Protein AF-A0A1J7HA92-F1 (afdb_monomer_lite)

pLDDT: mean 81.63, std 13.75, range [39.47, 94.06]

Radius of gyration: 14.48 Å; chains: 1; bounding box: 35×34×38 Å

Secondary structure (DSSP, 8-state):
----S-----SSTTSPEEEEEEE--S-TTPPPEEEEEEES-----SGGG-HHHHHTT--S-------

Structure (mmCIF, N/CA/C/O backbone):
data_AF-A0A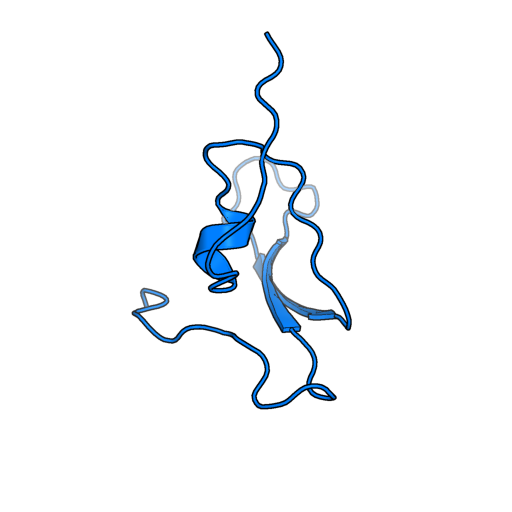1J7HA92-F1
#
_entry.id   AF-A0A1J7HA92-F1
#
loop_
_atom_site.group_PDB
_atom_site.id
_atom_site.type_symbol
_atom_site.label_atom_id
_atom_site.label_alt_id
_atom_site.label_comp_id
_atom_site.label_asym_id
_atom_site.label_entity_id
_atom_site.label_seq_id
_atom_site.pdbx_PDB_ins_code
_atom_site.Cartn_x
_atom_site.Cartn_y
_atom_site.Cartn_z
_atom_site.occupancy
_atom_site.B_iso_or_equiv
_atom_site.auth_seq_id
_atom_site.auth_comp_id
_atom_site.auth_asym_id
_atom_site.auth_atom_id
_atom_site.pdbx_PDB_model_num
ATOM 1 N N . MET A 1 1 ? 10.396 1.595 17.685 1.00 39.47 1 MET A N 1
ATOM 2 C CA . MET A 1 1 ? 9.153 0.916 17.263 1.00 39.47 1 MET A CA 1
ATOM 3 C C . MET A 1 1 ? 9.245 0.681 15.766 1.00 39.47 1 MET A C 1
ATOM 5 O O . MET A 1 1 ? 9.068 1.618 14.993 1.00 39.47 1 MET A O 1
ATOM 9 N N . SER A 1 2 ? 9.667 -0.527 15.387 1.00 45.16 2 SER A N 1
ATOM 10 C CA . SER A 1 2 ? 9.465 -1.044 14.032 1.00 45.16 2 SER A CA 1
ATOM 11 C C . SER A 1 2 ? 7.956 -1.099 13.796 1.00 45.16 2 SER A C 1
ATOM 13 O O . SER A 1 2 ? 7.232 -1.451 14.730 1.00 45.16 2 SER A O 1
ATOM 15 N N . PHE A 1 3 ? 7.476 -0.726 12.611 1.00 52.53 3 PHE A N 1
ATOM 16 C CA . PHE A 1 3 ? 6.112 -1.055 12.194 1.00 52.53 3 PHE A CA 1
ATOM 17 C C . PHE A 1 3 ? 6.088 -2.569 11.938 1.00 52.53 3 PHE A C 1
ATOM 19 O O . PHE A 1 3 ? 6.195 -3.017 10.803 1.00 52.53 3 PHE A O 1
ATOM 26 N N . GLY A 1 4 ? 6.132 -3.351 13.017 1.00 43.59 4 GLY A N 1
ATOM 27 C CA . GLY A 1 4 ? 6.143 -4.803 12.969 1.00 43.59 4 GLY A CA 1
ATOM 28 C C . GLY A 1 4 ? 4.779 -5.296 12.518 1.00 43.59 4 GLY A C 1
ATOM 29 O O . GLY A 1 4 ? 3.787 -5.001 13.176 1.00 43.59 4 GLY A O 1
ATOM 30 N N . ASP A 1 5 ? 4.772 -5.994 11.386 1.00 52.44 5 ASP A N 1
ATOM 31 C CA . ASP A 1 5 ? 3.867 -7.074 10.966 1.00 52.44 5 ASP A CA 1
ATOM 32 C C . ASP A 1 5 ? 2.341 -6.848 10.973 1.00 52.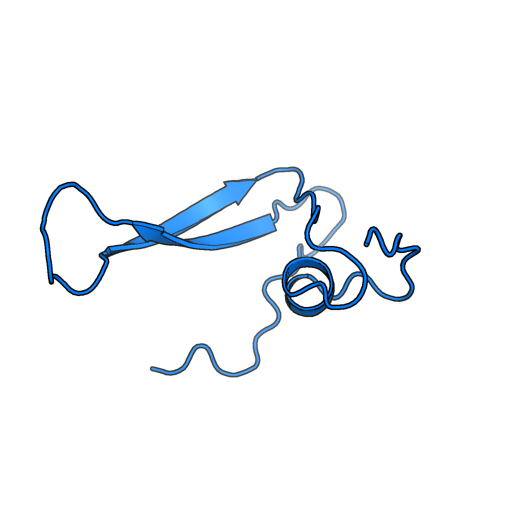44 5 ASP A C 1
ATOM 34 O O . ASP A 1 5 ? 1.595 -7.732 10.551 1.00 52.44 5 ASP A O 1
ATOM 38 N N . VAL A 1 6 ? 1.837 -5.674 11.360 1.00 53.66 6 VAL A N 1
ATOM 39 C CA . VAL A 1 6 ? 0.423 -5.321 11.188 1.00 53.66 6 VAL A CA 1
ATOM 40 C C . VAL A 1 6 ? 0.223 -4.825 9.758 1.00 53.66 6 VAL A C 1
ATOM 42 O O . VAL A 1 6 ? 0.626 -3.716 9.406 1.00 53.66 6 VAL A O 1
ATOM 45 N N . LYS A 1 7 ? -0.401 -5.652 8.911 1.00 60.03 7 LYS A N 1
ATOM 46 C CA . LYS A 1 7 ? -0.873 -5.220 7.590 1.00 60.03 7 LYS A CA 1
ATOM 47 C C . LYS A 1 7 ? -1.935 -4.132 7.785 1.00 60.03 7 LYS A C 1
ATOM 49 O O . LYS A 1 7 ? -2.998 -4.395 8.341 1.00 60.03 7 LYS A O 1
ATOM 54 N N . HIS A 1 8 ? -1.651 -2.911 7.335 1.00 69.25 8 HIS A N 1
ATOM 55 C CA . HIS A 1 8 ? -2.588 -1.783 7.374 1.00 69.25 8 HIS A CA 1
ATOM 56 C C . HIS A 1 8 ? -3.511 -1.818 6.150 1.00 69.25 8 HIS A C 1
ATOM 58 O O . HIS A 1 8 ? -3.476 -0.942 5.287 1.00 69.25 8 HIS A O 1
ATOM 64 N N . ILE A 1 9 ? -4.307 -2.884 6.079 1.00 80.88 9 ILE A N 1
ATOM 65 C CA . ILE A 1 9 ? -5.345 -3.087 5.069 1.00 80.88 9 ILE A CA 1
ATOM 66 C C . ILE A 1 9 ? -6.708 -2.632 5.611 1.00 80.88 9 ILE A C 1
ATOM 68 O O . ILE A 1 9 ? -6.947 -2.742 6.821 1.00 80.88 9 ILE A O 1
ATOM 72 N N . PRO A 1 10 ? -7.602 -2.121 4.747 1.00 86.88 10 PRO A N 1
ATOM 73 C CA . PRO A 1 10 ? -8.981 -1.836 5.115 1.00 86.88 10 PRO A CA 1
ATOM 74 C C . PRO A 1 10 ? -9.648 -3.040 5.781 1.00 86.88 10 PRO A C 1
ATOM 76 O O . PRO A 1 10 ? -9.421 -4.187 5.395 1.00 86.88 10 PRO A O 1
ATOM 79 N N . LYS A 1 11 ? -10.483 -2.780 6.790 1.00 86.69 11 LYS A N 1
ATOM 80 C CA . LYS A 1 11 ? -11.224 -3.837 7.502 1.00 86.69 11 LYS A CA 1
ATOM 81 C C . LYS A 1 11 ? -12.316 -4.455 6.631 1.00 86.69 11 LYS A C 1
ATOM 83 O O . LYS A 1 11 ? -12.629 -5.633 6.771 1.00 86.69 11 LYS A O 1
ATOM 88 N N . ASP A 1 12 ? -12.892 -3.638 5.761 1.00 89.12 12 ASP A N 1
ATOM 89 C CA . ASP A 1 12 ? -13.949 -3.970 4.819 1.00 89.12 12 ASP A CA 1
ATOM 90 C C . ASP A 1 12 ? -13.834 -3.068 3.578 1.00 89.12 12 ASP A C 1
ATOM 92 O O . ASP A 1 12 ? -12.907 -2.266 3.465 1.00 89.12 12 ASP A O 1
ATOM 96 N N . LYS A 1 13 ? -14.762 -3.227 2.629 1.00 86.12 13 LYS A N 1
ATOM 97 C CA . LYS A 1 13 ? -14.750 -2.514 1.341 1.00 86.12 13 LYS A CA 1
ATOM 98 C C . LYS A 1 13 ? -15.005 -1.008 1.450 1.00 86.12 13 LYS A C 1
ATOM 100 O O . LYS A 1 13 ? -14.686 -0.297 0.507 1.00 86.12 13 LYS A O 1
ATOM 105 N N . GLU A 1 14 ? -15.584 -0.553 2.557 1.00 90.19 14 GLU A N 1
ATOM 106 C CA . GLU A 1 14 ? -15.959 0.851 2.774 1.00 90.19 14 GLU A CA 1
ATOM 107 C C . GLU A 1 14 ? -14.953 1.575 3.682 1.00 90.19 14 GLU A C 1
ATOM 109 O O . GLU A 1 14 ? -14.974 2.797 3.810 1.00 90.19 14 GLU A O 1
ATOM 114 N N . SER A 1 15 ? -14.071 0.824 4.342 1.00 92.62 15 SER A N 1
ATOM 115 C CA . SER A 1 15 ? -13.016 1.361 5.191 1.00 92.62 15 SER A CA 1
ATOM 116 C C . SER A 1 15 ? -11.876 1.957 4.352 1.00 92.62 15 SER A C 1
ATOM 118 O O . SER A 1 15 ? -11.483 1.364 3.347 1.00 92.62 15 SER A O 1
ATOM 120 N N . PRO A 1 16 ? -11.266 3.077 4.780 1.00 93.19 16 PRO A N 1
ATOM 121 C CA . PRO A 1 16 ? -10.158 3.676 4.048 1.00 93.19 16 PRO A CA 1
ATOM 122 C C . PRO A 1 16 ? -8.869 2.861 4.195 1.00 93.19 16 PRO A C 1
ATOM 124 O O . PRO A 1 16 ? -8.644 2.155 5.185 1.00 93.19 16 PRO A O 1
ATOM 127 N N . TYR A 1 17 ? -7.957 3.048 3.244 1.00 90.94 17 TYR A N 1
ATOM 128 C CA . TYR A 1 17 ? -6.549 2.713 3.426 1.00 90.94 17 TYR A CA 1
ATOM 129 C C . TYR A 1 17 ? -5.883 3.777 4.302 1.00 90.94 17 TYR A C 1
ATOM 131 O O . TYR A 1 17 ? -6.026 4.975 4.058 1.00 90.94 17 TYR A O 1
ATOM 139 N N . VAL A 1 18 ? -5.097 3.346 5.291 1.00 91.81 18 VAL A N 1
ATOM 140 C CA . VAL A 1 18 ? -4.300 4.253 6.131 1.00 91.81 18 VAL A CA 1
ATOM 141 C C . VAL A 1 18 ? -2.854 4.241 5.644 1.00 91.81 18 VAL A C 1
ATOM 143 O O . VAL A 1 18 ? -2.095 3.308 5.908 1.00 91.81 18 VAL A O 1
ATOM 146 N N . LEU A 1 19 ? -2.454 5.290 4.926 1.00 89.38 19 LEU A N 1
ATOM 147 C CA . LEU A 1 19 ? -1.088 5.457 4.445 1.00 89.38 19 LEU A CA 1
ATOM 148 C C . LEU A 1 19 ? -0.201 6.036 5.545 1.00 89.38 19 LEU A C 1
ATOM 150 O O . LEU A 1 19 ? -0.496 7.091 6.104 1.00 89.38 19 LEU A O 1
ATOM 154 N N . HIS A 1 20 ? 0.941 5.398 5.783 1.00 88.75 20 HIS A N 1
ATOM 155 C CA . HIS A 1 20 ? 1.993 5.903 6.660 1.00 88.75 20 HIS A CA 1
ATOM 156 C C . HIS A 1 20 ? 3.142 6.452 5.815 1.00 88.75 20 HIS A C 1
ATOM 158 O O . HIS A 1 20 ? 3.711 5.727 4.998 1.00 88.75 20 HIS A O 1
ATOM 164 N N . TYR A 1 21 ? 3.510 7.718 6.009 1.00 87.00 21 TYR A N 1
ATOM 165 C CA . TYR A 1 21 ? 4.578 8.349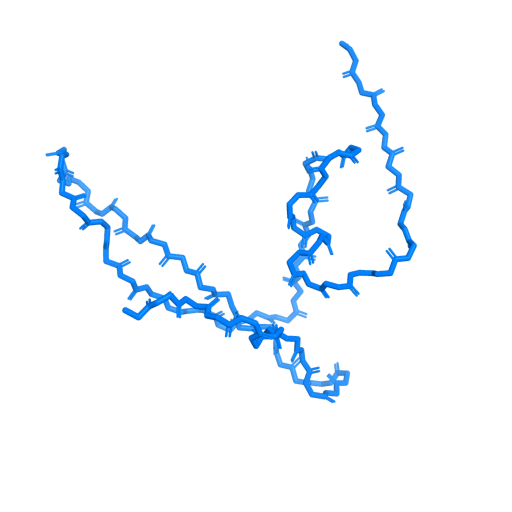 5.230 1.00 87.00 21 TYR A CA 1
ATOM 166 C C . TYR A 1 21 ? 5.445 9.281 6.076 1.00 87.00 21 TYR A C 1
ATOM 168 O O . TYR A 1 21 ? 5.040 9.765 7.134 1.00 87.00 21 TYR A O 1
ATOM 176 N N . SER A 1 22 ? 6.663 9.524 5.596 1.00 89.88 22 SER A N 1
ATOM 177 C CA . SER A 1 22 ? 7.567 10.523 6.161 1.00 89.88 22 SER A CA 1
ATOM 178 C C . SER A 1 22 ? 7.442 11.822 5.380 1.00 89.88 22 SER A C 1
ATOM 180 O O . SER A 1 22 ? 7.756 11.890 4.192 1.00 89.88 22 SER A O 1
ATOM 182 N N . ARG A 1 23 ? 6.970 12.865 6.052 1.00 86.44 23 ARG A N 1
ATOM 183 C CA . ARG A 1 23 ? 6.826 14.208 5.503 1.00 86.44 23 ARG A CA 1
ATOM 184 C C . ARG A 1 23 ? 8.122 14.988 5.717 1.00 86.44 23 ARG A C 1
ATOM 186 O O . ARG A 1 23 ? 8.593 15.138 6.844 1.00 86.44 23 ARG A O 1
ATOM 193 N N . HIS A 1 24 ? 8.685 15.509 4.630 1.00 85.50 24 HIS A N 1
ATOM 194 C CA . HIS A 1 24 ? 9.906 16.316 4.646 1.00 85.50 24 HIS A CA 1
ATOM 195 C C . HIS A 1 24 ? 9.595 17.745 4.183 1.00 85.50 24 HIS A C 1
ATOM 197 O O . HIS A 1 24 ? 9.647 18.050 2.995 1.00 85.50 24 HIS A O 1
ATOM 203 N N . TYR A 1 25 ? 9.267 18.640 5.118 1.00 73.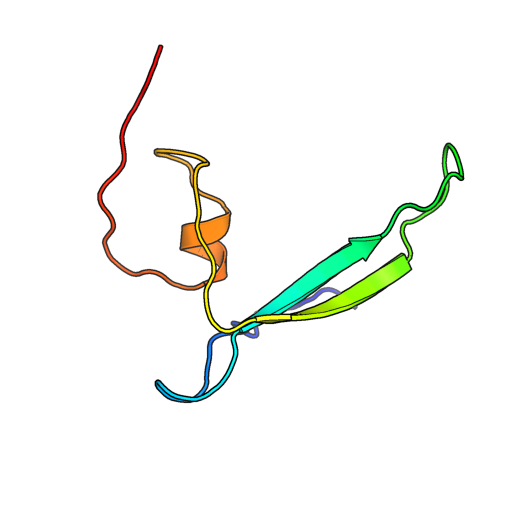88 25 TYR A N 1
ATOM 204 C CA . TYR A 1 25 ? 9.125 20.069 4.822 1.00 73.88 25 TYR A CA 1
ATOM 205 C C . TYR A 1 25 ? 10.481 20.772 4.930 1.00 73.88 25 TYR A C 1
ATOM 207 O O . TYR A 1 25 ? 10.936 21.062 6.034 1.00 73.88 25 TYR A O 1
ATOM 215 N N . GLY A 1 26 ? 11.126 21.039 3.790 1.00 66.62 26 GLY A N 1
ATOM 216 C CA . GLY A 1 26 ? 12.166 22.071 3.617 1.00 66.62 26 GLY A CA 1
ATOM 217 C C . GLY A 1 26 ? 13.458 21.965 4.445 1.00 66.62 26 GLY A C 1
ATOM 218 O O . GLY A 1 26 ? 14.346 22.791 4.265 1.00 66.62 26 GLY A O 1
ATOM 219 N N . LYS A 1 27 ? 13.599 20.982 5.339 1.00 59.16 27 LYS A N 1
ATOM 220 C CA . LYS A 1 27 ? 14.800 20.778 6.158 1.00 59.16 27 LYS A CA 1
ATOM 221 C C . LYS A 1 27 ? 15.701 19.737 5.504 1.00 59.16 27 LYS A C 1
ATOM 223 O O . LYS A 1 27 ? 15.438 18.537 5.580 1.00 59.16 27 LYS A O 1
ATOM 228 N N . THR A 1 28 ? 16.775 20.198 4.876 1.00 61.03 28 THR A N 1
ATOM 229 C CA . THR A 1 28 ? 17.882 19.355 4.416 1.00 61.03 28 THR A CA 1
ATOM 230 C C . THR A 1 28 ? 18.489 18.614 5.613 1.00 61.03 28 THR A C 1
ATOM 232 O O . THR A 1 28 ? 18.972 19.236 6.553 1.00 61.03 28 THR A O 1
ATOM 235 N N . GLY A 1 29 ? 18.439 17.277 5.599 1.00 64.31 29 GLY A N 1
ATOM 236 C CA . GLY A 1 29 ? 19.132 16.421 6.574 1.00 64.31 29 GLY A CA 1
ATOM 237 C C . GLY A 1 29 ? 18.368 16.052 7.856 1.00 64.31 29 GLY A C 1
ATOM 238 O O . GLY A 1 29 ? 18.947 15.407 8.725 1.00 64.31 29 GLY A O 1
ATOM 239 N N . GLY A 1 30 ? 17.090 16.421 7.997 1.00 69.44 30 GLY A N 1
ATOM 240 C CA . GLY A 1 30 ? 16.270 16.044 9.158 1.00 69.44 30 GLY A CA 1
ATOM 241 C C . GLY A 1 30 ? 15.543 14.702 8.997 1.00 69.44 30 GLY A C 1
ATOM 242 O O . GLY A 1 30 ? 15.071 14.375 7.907 1.00 69.44 30 GLY A O 1
ATOM 243 N N . VAL A 1 31 ? 15.396 13.951 10.099 1.00 78.00 31 VAL A N 1
ATOM 244 C CA . VAL A 1 31 ? 14.470 12.803 10.179 1.00 78.00 31 VAL A CA 1
ATOM 245 C C . VAL A 1 31 ? 13.064 13.301 9.825 1.00 78.00 31 VAL A C 1
ATOM 247 O O . VAL A 1 31 ? 12.589 14.264 10.424 1.00 78.00 31 VAL A O 1
ATOM 250 N N . GLY A 1 32 ? 12.427 12.684 8.826 1.00 83.81 32 GLY A N 1
ATOM 251 C CA . GLY A 1 32 ? 11.094 13.084 8.367 1.00 83.81 32 GLY A CA 1
ATOM 252 C C . GLY A 1 32 ? 10.040 12.931 9.461 1.00 83.81 32 GLY A C 1
ATOM 253 O O . GLY A 1 32 ? 10.112 12.012 10.282 1.00 83.81 32 GLY A O 1
ATOM 254 N N . GLU A 1 33 ? 9.049 13.819 9.465 1.00 88.25 33 GLU A N 1
ATOM 255 C CA . GLU A 1 33 ? 7.919 13.721 10.385 1.00 88.25 33 GLU A CA 1
ATOM 256 C C . GLU A 1 33 ? 7.053 12.524 9.986 1.00 88.25 33 GLU A C 1
ATOM 258 O O . GLU A 1 33 ? 6.694 12.371 8.818 1.00 88.25 33 GLU A O 1
ATOM 263 N N . LYS A 1 34 ? 6.741 11.647 10.942 1.00 89.44 34 LYS A N 1
ATOM 264 C CA . LYS A 1 34 ? 5.844 10.517 10.691 1.00 89.44 34 LYS A CA 1
ATOM 265 C C . LYS A 1 34 ? 4.411 11.029 10.627 1.00 89.44 34 LYS A C 1
ATOM 267 O O . LYS A 1 34 ? 3.900 11.533 11.622 1.00 89.44 34 LYS A O 1
ATOM 272 N N . CYS A 1 35 ? 3.765 10.846 9.485 1.00 91.12 35 CYS A N 1
ATOM 273 C CA . CYS A 1 35 ? 2.386 11.252 9.255 1.00 91.12 35 CYS A CA 1
ATOM 274 C C . CYS A 1 35 ? 1.531 10.066 8.798 1.00 91.12 35 CYS A C 1
ATOM 276 O O . CYS A 1 35 ? 2.046 9.068 8.281 1.00 91.12 35 CYS A O 1
ATOM 278 N N . THR A 1 36 ? 0.217 10.213 8.959 1.00 92.25 36 THR A N 1
ATOM 279 C CA . THR A 1 36 ? -0.801 9.317 8.401 1.00 92.25 36 THR A CA 1
ATOM 280 C C . THR A 1 36 ? -1.754 10.074 7.483 1.00 92.25 36 THR A C 1
ATOM 282 O O . THR A 1 36 ? -1.941 11.283 7.640 1.00 92.25 36 THR A O 1
ATOM 285 N N . LEU A 1 37 ? -2.336 9.373 6.513 1.00 92.56 37 LEU A N 1
ATOM 286 C CA . LEU A 1 37 ? -3.386 9.886 5.634 1.00 92.56 37 LEU A CA 1
ATOM 287 C C . LEU A 1 37 ? -4.380 8.764 5.326 1.00 92.56 37 LEU A C 1
ATOM 289 O O . LEU A 1 37 ? -3.961 7.672 4.950 1.00 92.56 37 LEU A O 1
ATOM 293 N N . GLU A 1 38 ? -5.671 9.044 5.473 1.00 94.06 38 GLU A N 1
ATOM 294 C CA . GLU A 1 38 ? -6.743 8.151 5.031 1.00 94.06 38 GLU A CA 1
ATOM 295 C C . GLU A 1 38 ? -7.066 8.424 3.563 1.00 94.06 38 GLU A C 1
ATOM 297 O O . GLU A 1 38 ? -7.167 9.585 3.155 1.00 94.06 38 GLU A O 1
ATOM 302 N N . VAL A 1 39 ? -7.183 7.361 2.770 1.00 92.81 39 VAL A N 1
ATOM 303 C CA . VAL A 1 39 ? -7.502 7.437 1.341 1.00 92.81 39 VAL A CA 1
ATOM 304 C C . VAL A 1 39 ? -8.468 6.329 0.941 1.00 92.81 39 VAL A C 1
ATOM 306 O O . VAL A 1 39 ? -8.402 5.219 1.467 1.00 92.81 39 VAL A O 1
ATOM 309 N N . ASP A 1 40 ? -9.311 6.610 -0.047 1.00 92.25 40 ASP A N 1
ATOM 310 C CA . ASP A 1 40 ? -10.256 5.624 -0.585 1.00 92.25 40 ASP A CA 1
ATOM 311 C C . ASP A 1 40 ? -9.571 4.614 -1.517 1.00 92.25 40 ASP A C 1
ATOM 313 O O . ASP A 1 40 ? -10.000 3.472 -1.649 1.00 92.25 40 ASP A O 1
ATOM 317 N N . ALA A 1 41 ? -8.479 5.025 -2.171 1.00 90.19 41 ALA A N 1
ATOM 318 C CA . ALA A 1 41 ? -7.760 4.198 -3.130 1.00 90.19 41 ALA A CA 1
ATOM 319 C C . ALA A 1 41 ? -6.246 4.428 -3.080 1.00 90.19 41 ALA A C 1
ATOM 321 O O . ALA A 1 41 ? -5.765 5.541 -2.854 1.00 90.19 41 ALA A O 1
ATOM 322 N N . VAL A 1 42 ? -5.494 3.363 -3.367 1.00 90.38 42 VAL A N 1
ATOM 323 C CA . VAL A 1 42 ? -4.037 3.380 -3.540 1.00 90.38 42 VAL A CA 1
ATOM 324 C C . VAL A 1 42 ? -3.708 2.823 -4.922 1.00 90.38 42 VAL A C 1
ATOM 326 O O . VAL A 1 42 ? -4.169 1.744 -5.282 1.00 90.38 42 VAL A O 1
ATOM 329 N N . ILE A 1 43 ? -2.895 3.545 -5.694 1.00 90.94 43 ILE A N 1
ATOM 330 C CA . ILE A 1 43 ? -2.487 3.144 -7.046 1.00 90.94 43 ILE A CA 1
ATOM 331 C C . ILE A 1 43 ? -0.969 2.933 -7.056 1.00 90.94 43 ILE A C 1
ATOM 333 O O . ILE A 1 43 ? -0.204 3.878 -6.865 1.00 90.94 43 ILE A O 1
ATOM 337 N N . GLY A 1 44 ? -0.532 1.689 -7.269 1.00 89.56 44 GLY A N 1
ATOM 338 C CA . GLY A 1 44 ? 0.880 1.332 -7.423 1.00 89.56 44 GLY A CA 1
ATOM 339 C C . GLY A 1 44 ? 1.306 1.360 -8.889 1.00 89.56 44 GLY A C 1
ATOM 340 O O . GLY A 1 44 ? 0.877 0.516 -9.667 1.00 89.56 44 GLY A O 1
ATOM 341 N N . VAL A 1 45 ? 2.157 2.316 -9.268 1.00 90.62 45 VAL A N 1
ATOM 342 C CA . VAL A 1 45 ? 2.730 2.442 -10.628 1.00 90.62 45 VAL A CA 1
ATOM 343 C C . VAL A 1 45 ? 4.232 2.125 -10.654 1.00 90.62 45 VAL A C 1
ATOM 345 O O . VAL A 1 45 ? 4.993 2.697 -11.427 1.00 90.62 45 VAL A O 1
ATOM 348 N N . ASP A 1 46 ? 4.672 1.226 -9.774 1.00 88.81 46 ASP A N 1
ATOM 349 C CA . ASP A 1 46 ? 6.077 0.871 -9.526 1.00 88.81 46 ASP A CA 1
ATOM 350 C C . ASP A 1 46 ? 6.502 -0.492 -10.121 1.00 88.81 46 ASP A C 1
ATOM 352 O O . ASP A 1 46 ? 7.602 -0.981 -9.855 1.00 88.81 46 ASP A O 1
ATOM 356 N N . GLY A 1 47 ? 5.664 -1.075 -10.986 1.00 89.06 47 GLY A N 1
ATOM 357 C CA . GLY A 1 47 ? 6.012 -2.197 -11.866 1.00 89.06 47 GLY A CA 1
ATOM 358 C C . GLY A 1 47 ? 6.188 -3.551 -11.167 1.00 89.06 47 GLY A C 1
ATOM 359 O O . GLY A 1 47 ? 5.672 -3.788 -10.078 1.00 89.06 47 GLY A O 1
ATOM 360 N N . ALA A 1 48 ? 6.933 -4.459 -11.809 1.00 89.50 48 ALA A N 1
ATOM 361 C CA . ALA A 1 48 ? 7.077 -5.869 -11.408 1.00 89.50 48 ALA A CA 1
ATOM 362 C C . ALA A 1 48 ? 7.559 -6.101 -9.966 1.00 89.50 48 ALA A C 1
ATOM 364 O O . ALA 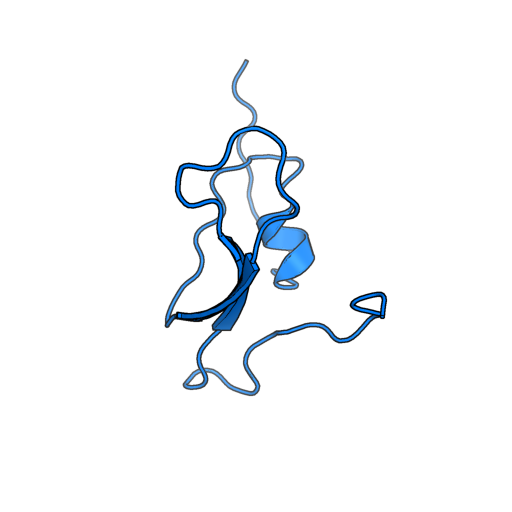A 1 48 ? 7.285 -7.134 -9.361 1.00 89.50 48 ALA A O 1
ATOM 365 N N . ASN A 1 49 ? 8.303 -5.146 -9.406 1.00 89.69 49 ASN A N 1
ATOM 366 C CA . ASN A 1 49 ? 8.839 -5.225 -8.050 1.00 89.69 49 ASN A CA 1
ATOM 367 C C . ASN A 1 49 ? 8.059 -4.351 -7.065 1.00 89.69 49 ASN A C 1
ATOM 369 O O . ASN A 1 49 ? 8.639 -3.887 -6.078 1.00 89.69 49 ASN A O 1
ATOM 373 N N . SER A 1 50 ? 6.763 -4.148 -7.323 1.00 90.94 50 SER A N 1
ATOM 374 C CA . SER A 1 50 ? 5.927 -3.205 -6.591 1.00 90.94 50 SER A CA 1
ATOM 375 C C . SER A 1 50 ? 6.053 -3.367 -5.077 1.00 90.94 50 SER A C 1
ATOM 377 O O . SER A 1 50 ? 5.799 -4.430 -4.499 1.00 90.94 50 SER A O 1
ATOM 379 N N . ARG A 1 51 ? 6.470 -2.287 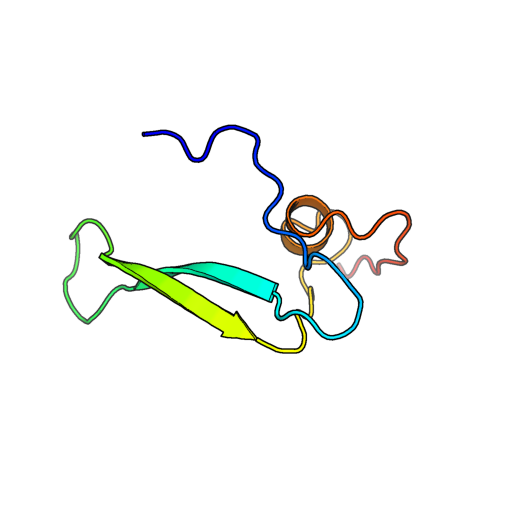-4.415 1.00 89.88 51 ARG A N 1
ATOM 380 C CA . ARG A 1 51 ? 6.453 -2.165 -2.953 1.00 89.88 51 ARG A CA 1
ATOM 381 C C . ARG A 1 51 ? 5.048 -1.838 -2.476 1.00 89.88 51 ARG A C 1
ATOM 383 O O . ARG A 1 51 ? 4.680 -2.267 -1.387 1.00 89.88 51 ARG A O 1
ATOM 390 N N . VAL A 1 52 ? 4.281 -1.113 -3.290 1.00 90.56 52 VAL A N 1
ATOM 391 C CA . VAL A 1 52 ? 2.887 -0.769 -2.999 1.00 90.56 52 VAL A CA 1
ATOM 392 C C . VAL A 1 52 ? 2.032 -2.030 -2.934 1.00 90.56 52 VAL A C 1
ATOM 394 O O . VAL A 1 52 ? 1.419 -2.270 -1.898 1.00 90.56 52 VAL A O 1
ATOM 397 N N . ALA A 1 53 ? 2.061 -2.879 -3.968 1.00 90.62 53 ALA A N 1
ATOM 398 C CA . ALA A 1 53 ? 1.265 -4.108 -4.029 1.00 90.62 53 ALA A CA 1
ATOM 399 C C . ALA A 1 53 ? 1.555 -5.044 -2.846 1.00 90.62 53 ALA A C 1
ATOM 401 O O . ALA A 1 53 ? 0.638 -5.589 -2.235 1.00 90.62 53 ALA A O 1
ATOM 402 N N . LYS A 1 54 ? 2.835 -5.163 -2.466 1.00 88.12 54 LYS A N 1
ATOM 403 C CA . LYS A 1 54 ? 3.263 -5.933 -1.287 1.00 88.12 54 LYS A CA 1
ATOM 404 C C . LYS A 1 54 ? 2.749 -5.329 0.020 1.00 88.12 54 LYS A C 1
ATOM 406 O O . LYS A 1 54 ? 2.339 -6.068 0.907 1.00 88.12 54 LYS A O 1
ATOM 411 N N . ALA A 1 55 ? 2.787 -4.003 0.154 1.00 86.81 55 ALA A N 1
ATOM 412 C CA . ALA A 1 55 ? 2.384 -3.314 1.377 1.00 86.81 55 ALA A CA 1
ATOM 413 C C . ALA A 1 55 ? 0.870 -3.374 1.629 1.00 86.81 55 ALA A C 1
ATOM 415 O O . ALA A 1 55 ? 0.458 -3.439 2.786 1.00 86.81 55 ALA A O 1
ATOM 416 N N . ILE A 1 56 ? 0.058 -3.369 0.567 1.00 87.88 56 ILE A N 1
ATOM 417 C CA . ILE A 1 56 ? -1.410 -3.424 0.665 1.00 87.88 56 ILE A CA 1
ATOM 418 C C . ILE A 1 56 ? -1.984 -4.835 0.511 1.00 87.88 56 ILE A C 1
ATOM 420 O O . ILE A 1 56 ? -3.200 -4.983 0.481 1.00 87.88 56 ILE A O 1
ATOM 424 N N . ASP A 1 57 ? -1.124 -5.852 0.407 1.00 87.88 57 ASP A N 1
ATOM 425 C CA . ASP A 1 57 ? -1.522 -7.250 0.218 1.00 87.88 57 ASP A CA 1
ATOM 426 C C . ASP A 1 57 ? -2.451 -7.454 -0.989 1.00 87.88 57 ASP A C 1
ATOM 428 O O . ASP A 1 57 ? -3.502 -8.078 -0.885 1.00 87.88 57 ASP A O 1
ATOM 432 N N . ALA A 1 58 ? -2.064 -6.906 -2.146 1.00 87.56 58 ALA A N 1
ATOM 433 C CA . ALA A 1 58 ? -2.908 -6.853 -3.345 1.00 87.56 58 ALA A CA 1
ATOM 434 C C . ALA A 1 58 ? -3.288 -8.231 -3.935 1.00 87.56 58 ALA A C 1
ATOM 436 O O . ALA A 1 58 ? -4.104 -8.290 -4.851 1.00 87.56 58 ALA A O 1
ATOM 437 N N . GLY A 1 59 ? -2.712 -9.326 -3.429 1.00 87.81 59 GLY A N 1
ATOM 438 C CA . GLY A 1 59 ? -2.854 -10.660 -4.005 1.00 87.81 59 GLY A CA 1
ATOM 439 C C . GLY A 1 59 ? -2.094 -10.787 -5.324 1.00 87.81 59 GLY A C 1
ATOM 440 O O . GLY A 1 59 ? -1.017 -10.208 -5.481 1.00 87.81 59 GLY A O 1
ATOM 441 N N . ASP A 1 60 ? -2.656 -11.550 -6.258 1.00 89.62 60 ASP A N 1
ATOM 442 C CA . ASP A 1 60 ? -2.131 -11.655 -7.617 1.00 89.62 60 ASP A CA 1
ATOM 443 C C . ASP A 1 60 ? -2.437 -10.366 -8.391 1.00 89.62 60 ASP A C 1
ATOM 445 O O . ASP A 1 60 ? -3.574 -9.889 -8.408 1.00 89.62 60 ASP A O 1
ATOM 449 N N . TYR A 1 61 ? -1.419 -9.791 -9.033 1.00 87.06 61 TYR A N 1
ATOM 450 C CA . TYR A 1 61 ? -1.556 -8.567 -9.816 1.00 87.06 61 TYR A CA 1
ATOM 451 C C . TYR A 1 61 ? -0.759 -8.644 -11.114 1.00 87.06 61 TYR A C 1
ATOM 453 O O . TYR A 1 61 ? 0.358 -9.162 -11.163 1.00 87.06 61 TYR A O 1
ATOM 461 N N . GLU A 1 62 ? -1.339 -8.068 -12.160 1.00 88.44 62 GLU A N 1
ATOM 462 C CA . GLU A 1 62 ? -0.674 -7.890 -13.443 1.00 88.44 62 GLU A CA 1
ATOM 463 C C . GLU A 1 62 ? 0.330 -6.739 -13.357 1.00 88.44 62 GLU A C 1
ATOM 465 O O . GLU A 1 62 ? 0.081 -5.708 -12.724 1.00 88.44 62 GLU A O 1
ATOM 470 N N . TYR A 1 63 ? 1.471 -6.893 -14.022 1.00 86.62 63 TYR A N 1
ATOM 471 C CA . TYR A 1 63 ? 2.503 -5.867 -14.067 1.00 86.62 63 TYR A CA 1
ATOM 472 C C . TYR A 1 63 ? 3.125 -5.772 -15.456 1.00 86.62 63 TYR A C 1
ATOM 474 O O . TYR A 1 63 ? 3.241 -6.753 -16.187 1.00 86.62 63 TYR A O 1
ATOM 482 N N . ALA A 1 64 ? 3.576 -4.569 -15.803 1.00 82.50 64 ALA A N 1
ATOM 483 C CA . ALA A 1 64 ? 4.378 -4.332 -16.994 1.00 82.50 64 ALA A CA 1
ATOM 484 C C . ALA A 1 64 ? 5.853 -4.156 -16.612 1.00 82.50 64 ALA A C 1
ATOM 486 O O . ALA A 1 64 ? 6.179 -3.563 -15.578 1.00 82.50 64 ALA A O 1
ATOM 487 N N . ILE A 1 65 ? 6.745 -4.650 -17.470 1.00 77.69 65 ILE A N 1
ATOM 488 C CA . ILE A 1 65 ? 8.175 -4.338 -17.438 1.00 77.69 65 ILE A CA 1
ATOM 489 C C . ILE A 1 65 ? 8.444 -3.422 -18.629 1.00 77.69 65 ILE A C 1
ATOM 491 O O . ILE A 1 65 ? 8.217 -3.815 -19.771 1.00 77.69 65 ILE A O 1
ATOM 495 N N . ALA A 1 66 ? 8.905 -2.204 -18.357 1.00 72.62 66 ALA A N 1
ATOM 496 C CA . ALA A 1 66 ? 9.409 -1.288 -19.373 1.00 72.62 66 ALA A CA 1
ATOM 497 C C . ALA A 1 66 ? 10.931 -1.176 -19.215 1.00 72.62 66 ALA A C 1
ATOM 499 O O . ALA A 1 66 ? 11.415 -1.043 -18.088 1.00 72.62 66 ALA A O 1
ATOM 500 N N . PHE A 1 67 ? 11.652 -1.274 -20.334 1.00 67.12 67 PHE A N 1
ATOM 501 C CA . PHE A 1 67 ? 13.100 -1.077 -20.430 1.00 67.12 67 PHE A CA 1
ATOM 502 C C . PHE A 1 67 ? 13.407 0.318 -20.971 1.00 67.12 67 PHE A C 1
ATOM 504 O O . PHE A 1 67 ? 12.660 0.760 -21.875 1.00 67.12 67 PHE A O 1
#

Foldseek 3Di:
DPPPDDQQEAPDLQGWRKDWDFDDDPDDPDGGDTDIDTDNDDDFPPFPVTPRCVSHVVDDDDGDDDD

Organism: Lupinus angustifolius (NCBI:txid3871)

Sequence (67 aa):
MSFGDVKHIPKDKESPYVLHYSRHYGKTGGVGEKCTLEVDAVIGVDGANSRVAKAIDAGDYEYAIAF